Protein 6K1W (pdb70)

B-factor: mean 23.72, std 13.55, range [9.05, 128.55]

Radius of gyration: 13.97 Å; Cα contacts (8 Å, |Δi|>4): 257; chains: 1; bounding box: 36×31×28 Å

Structure (mmCIF, N/CA/C/O backbone):
data_6K1W
#
_entry.id   6K1W
#
_cell.length_a   46.421
_cell.length_b   48.613
_cell.length_c   58.111
_cell.angle_alpha   90.000
_cell.angle_beta   90.000
_cell.angle_gamma   90.000
#
_symmetry.space_group_name_H-M   'P 21 21 21'
#
loop_
_entity.id
_entity.type
_entity.pdbx_description
1 polymer 'ABC-type uncharacterized transport system periplasmic component-like protein'
2 water water
#
loop_
_atom_site.group_PDB
_atom_site.id
_atom_site.type_symbol
_atom_site.label_atom_id
_atom_site.label_alt_id
_atom_site.label_comp_id
_atom_site.label_asym_id
_atom_site.label_entity_id
_atom_site.label_seq_id
_atom_site.pdbx_PDB_ins_code
_atom_site.Cartn_x
_atom_site.Cartn_y
_atom_site.Cartn_z
_atom_site.occupancy
_atom_site.B_iso_or_equiv
_atom_site.auth_seq_id
_atom_site.auth_comp_id
_atom_site.auth_asym_id
_atom_site.auth_atom_id
_atom_site.pdbx_PDB_model_num
ATOM 1 N N . GLU A 1 10 ? -4.648 -17.190 5.758 1.00 47.77 27 GLU A N 1
ATOM 2 C CA . GLU A 1 10 ? -4.930 -16.651 4.401 1.00 44.08 27 GLU A CA 1
ATOM 3 C C . GLU A 1 10 ? -6.068 -15.606 4.261 1.00 35.58 27 GLU A C 1
ATOM 4 O O . GLU A 1 10 ? -6.239 -15.063 3.182 1.00 35.41 27 GLU A O 1
ATOM 10 N N . VAL A 1 11 ? -6.874 -15.310 5.286 1.00 28.51 28 VAL A N 1
ATOM 11 C CA . VAL A 1 11 ? -7.857 -14.206 5.165 1.00 26.35 28 VAL A CA 1
ATOM 12 C C . VAL A 1 11 ? -7.145 -12.890 5.428 1.00 24.15 28 VAL A C 1
ATOM 13 O O . VAL A 1 11 ? -6.469 -12.710 6.448 1.00 23.54 28 VAL A O 1
ATOM 17 N N . THR A 1 12 ? -7.248 -11.956 4.472 1.00 20.33 29 THR A N 1
ATOM 18 C CA . THR A 1 12 ? -6.539 -10.739 4.576 1.00 20.23 29 THR A CA 1
ATOM 19 C C . THR A 1 12 ? -7.160 -9.745 5.587 1.00 18.07 29 THR A C 1
ATOM 20 O O . THR A 1 12 ? -8.335 -9.804 5.884 1.00 16.97 29 THR A O 1
ATOM 24 N N . PRO A 1 13 ? -6.350 -8.796 6.049 1.00 16.83 30 PRO A N 1
ATOM 25 C CA . PRO A 1 13 ? -6.969 -7.848 6.940 1.00 18.39 30 PRO A CA 1
ATOM 26 C C . PRO A 1 13 ? -8.181 -7.095 6.468 1.00 16.75 30 PRO A C 1
ATOM 27 O O . PRO A 1 13 ? -9.114 -6.851 7.264 1.00 16.34 30 PRO A O 1
ATOM 31 N N . ILE A 1 14 ? -8.239 -6.681 5.170 1.00 15.30 31 ILE A N 1
ATOM 32 C CA . ILE A 1 14 ? -9.407 -6.034 4.708 1.00 18.31 31 ILE A CA 1
ATOM 33 C C . ILE A 1 14 ? -10.670 -6.946 4.742 1.00 16.20 31 ILE A C 1
ATOM 34 O O . ILE A 1 14 ? -11.768 -6.473 5.086 1.00 16.80 31 ILE A O 1
ATOM 39 N N . GLN A 1 15 ? -10.490 -8.186 4.357 1.00 17.01 32 GLN A N 1
ATOM 40 C CA . GLN A 1 15 ? -11.551 -9.166 4.341 1.00 17.70 32 GLN A CA 1
ATOM 41 C C . GLN A 1 15 ? -12.007 -9.373 5.817 1.00 14.89 32 GLN A C 1
ATOM 42 O O . GLN A 1 15 ? -13.196 -9.475 6.098 1.00 16.54 32 GLN A O 1
ATOM 48 N N . GLN A 1 16 ? -11.040 -9.417 6.720 1.00 14.71 33 GLN A N 1
ATOM 49 C CA . GLN A 1 16 ? -11.380 -9.618 8.143 1.00 14.56 33 GLN A CA 1
ATOM 50 C C . GLN A 1 16 ? -12.267 -8.447 8.614 1.00 12.25 33 GLN A C 1
ATOM 51 O O . GLN A 1 16 ? -13.278 -8.605 9.297 1.00 13.37 33 GLN A O 1
ATOM 57 N N . LEU A 1 17 ? -11.836 -7.214 8.322 1.00 12.98 34 LEU A N 1
ATOM 58 C CA . LEU A 1 17 ? -12.562 -6.058 8.805 1.00 12.55 34 LEU A CA 1
ATOM 59 C C . LEU A 1 17 ? -13.955 -5.902 8.233 1.00 12.17 34 LEU A C 1
ATOM 60 O O . LEU A 1 17 ? -14.847 -5.459 8.889 1.00 12.73 34 LEU A O 1
ATOM 65 N N . PHE A 1 18 ? -14.103 -6.246 6.951 1.00 14.26 35 PHE A N 1
ATOM 66 C CA . PHE A 1 18 ? -15.436 -6.259 6.397 1.00 15.13 35 PHE A CA 1
ATOM 67 C C . PHE A 1 18 ? -16.317 -7.284 7.067 1.00 15.92 35 PHE A C 1
ATOM 68 O O . PHE A 1 18 ? -17.519 -7.025 7.286 1.00 18.02 35 PHE A O 1
ATOM 76 N N . LEU A 1 19 ? -15.763 -8.422 7.437 1.00 15.23 36 LEU A N 1
ATOM 77 C CA . LEU A 1 19 ? -16.541 -9.387 8.204 1.00 16.71 36 LEU A CA 1
ATOM 78 C C . LEU A 1 19 ? -16.920 -8.849 9.575 1.00 16.10 36 LEU A C 1
ATOM 79 O O . LEU A 1 19 ? -18.058 -9.046 10.043 1.00 15.75 36 LEU A O 1
ATOM 84 N N . ILE A 1 20 ? -15.981 -8.201 10.256 1.00 13.07 37 ILE A N 1
ATOM 85 C CA . ILE A 1 20 ? -16.316 -7.551 11.510 1.00 13.91 37 ILE A CA 1
ATOM 86 C C . ILE A 1 20 ? -17.459 -6.551 11.348 1.00 15.59 37 ILE A C 1
ATOM 87 O O . ILE A 1 20 ? -18.338 -6.474 12.193 1.00 15.49 37 ILE A O 1
ATOM 92 N N . LYS A 1 21 ? -17.403 -5.744 10.289 1.00 15.23 38 LYS A N 1
ATOM 93 C CA . LYS A 1 21 ? -18.456 -4.802 9.937 1.00 18.15 38 LYS A CA 1
ATOM 94 C C . LYS A 1 21 ? -19.841 -5.489 9.838 1.00 17.03 38 LYS A C 1
ATOM 95 O O . LYS A 1 21 ? -20.851 -4.958 10.360 1.00 19.77 38 LYS A O 1
ATOM 101 N N . GLU A 1 22 ? -19.877 -6.668 9.227 1.00 16.56 39 GLU A N 1
ATOM 102 C CA . GLU A 1 22 ? -21.137 -7.454 9.108 1.00 20.23 39 GLU A CA 1
ATOM 103 C C . GLU A 1 22 ? -21.596 -8.008 10.432 1.00 20.31 39 GLU A C 1
ATOM 104 O O . GLU A 1 22 ? -22.819 -8.141 10.697 1.00 22.00 39 GLU A O 1
ATOM 110 N N . LEU A 1 23 ? -20.630 -8.363 11.253 1.00 18.92 40 LEU A N 1
ATOM 111 C CA . LEU A 1 23 ? -20.943 -8.917 12.580 1.00 20.31 40 LEU A CA 1
ATOM 112 C C . LEU A 1 23 ? -21.374 -7.939 13.626 1.00 21.95 40 LEU A C 1
ATOM 113 O O . LEU A 1 23 ? -22.119 -8.311 14.548 1.00 23.86 40 LEU A O 1
ATOM 118 N N . LYS A 1 24 ? -20.938 -6.694 13.504 1.00 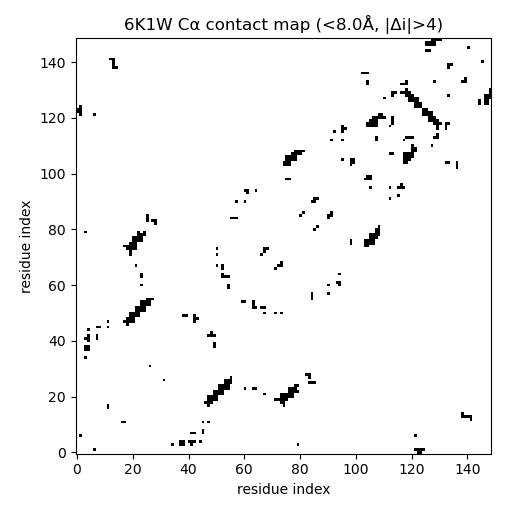19.54 41 LYS A N 1
ATOM 119 C CA . LYS A 1 24 ? -21.242 -5.668 14.446 1.00 21.95 41 LYS A CA 1
ATOM 120 C C . LYS A 1 24 ? -21.573 -4.451 13.645 1.00 21.24 41 LYS A C 1
ATOM 121 O O . LYS A 1 24 ? -20.797 -3.521 13.544 1.00 20.37 41 LYS A O 1
ATOM 127 N N . PRO A 1 25 ? -22.776 -4.412 13.030 1.00 22.91 42 PRO A N 1
ATOM 128 C CA . PRO A 1 25 ? -23.192 -3.230 12.322 1.00 25.83 42 PRO A CA 1
ATOM 129 C C . PRO A 1 25 ? -23.085 -1.940 13.119 1.00 21.21 42 PRO A C 1
ATOM 130 O O . PRO A 1 25 ? -23.473 -1.853 14.257 1.00 26.45 42 PRO A O 1
ATOM 134 N N . GLY A 1 26 ? -22.557 -0.947 12.479 1.00 22.97 43 GLY A N 1
ATOM 135 C CA . GLY A 1 26 ? -22.423 0.330 13.123 1.00 25.14 43 GLY A CA 1
ATOM 136 C C . GLY A 1 26 ? -21.199 0.498 13.986 1.00 22.26 43 GLY A C 1
ATOM 137 O O . GLY A 1 26 ? -20.920 1.643 14.432 1.00 22.55 43 GLY A O 1
ATOM 138 N N . ILE A 1 27 ? -20.384 -0.557 14.095 1.00 19.08 44 ILE A N 1
ATOM 139 C CA . ILE A 1 27 ? -19.079 -0.377 14.789 1.00 16.79 44 ILE A CA 1
ATOM 140 C C . ILE A 1 27 ? -18.318 0.797 14.230 1.00 17.39 44 ILE A C 1
ATOM 141 O O . ILE A 1 27 ? -18.175 0.968 13.008 1.00 18.77 44 ILE A O 1
ATOM 146 N N . ALA A 1 28 ? -17.794 1.626 15.112 1.00 15.01 45 ALA A N 1
ATOM 147 C CA . ALA A 1 28 ? -17.073 2.790 14.731 1.00 16.71 45 ALA A CA 1
ATOM 148 C C . ALA A 1 28 ? -15.590 2.751 14.968 1.00 17.33 45 ALA A C 1
ATOM 149 O O . ALA A 1 28 ? -14.877 3.432 14.269 1.00 16.76 45 ALA A O 1
ATOM 151 N N . ARG A 1 29 ? -15.157 2.080 16.032 1.00 15.16 46 ARG A N 1
ATOM 152 C CA . ARG A 1 29 ? -13.772 2.102 16.392 1.00 15.37 46 ARG A CA 1
ATOM 153 C C . ARG A 1 29 ? -13.403 0.688 16.933 1.00 12.96 46 ARG A C 1
ATOM 154 O O . ARG A 1 29 ? -14.131 0.112 17.757 1.00 13.33 46 ARG A O 1
ATOM 162 N N . ILE A 1 30 ? -12.268 0.219 16.441 1.00 11.76 47 ILE A N 1
ATOM 163 C CA . ILE A 1 30 ? -11.743 -1.073 16.841 1.00 11.74 47 ILE A CA 1
ATOM 164 C C . ILE A 1 30 ? -10.283 -0.897 17.260 1.00 11.50 47 ILE A C 1
ATOM 165 O O . ILE A 1 30 ? -9.548 -0.043 16.726 1.00 12.86 47 ILE A O 1
ATOM 170 N N . GLY A 1 31 ? -9.862 -1.649 18.262 1.00 10.33 48 GLY A N 1
ATOM 171 C CA . GLY A 1 31 ? -8.491 -1.580 18.731 1.00 11.68 48 GLY A CA 1
ATOM 172 C C . GLY A 1 31 ? -7.675 -2.782 18.328 1.00 11.57 48 GLY A C 1
ATOM 173 O O . GLY A 1 31 ? -8.196 -3.932 18.390 1.00 12.36 48 GLY A O 1
ATOM 174 N N . VAL A 1 32 ? -6.442 -2.555 17.893 1.00 11.32 49 VAL A N 1
ATOM 175 C CA . VAL A 1 32 ? -5.510 -3.662 17.581 1.00 11.44 49 VAL A CA 1
ATOM 176 C C . VAL A 1 32 ? -4.379 -3.601 18.563 1.00 11.36 49 VAL A C 1
ATOM 177 O O . VAL A 1 32 ? -3.827 -2.521 18.797 1.00 13.96 49 VAL A O 1
ATOM 181 N N . ILE A 1 33 ? -3.976 -4.727 19.121 1.00 11.24 50 ILE A N 1
ATOM 182 C CA . ILE A 1 33 ? -2.687 -4.831 19.830 1.00 12.13 50 ILE A CA 1
ATOM 183 C C . ILE A 1 33 ? -1.766 -5.550 18.876 1.00 13.13 50 ILE A C 1
ATOM 184 O O . ILE A 1 33 ? -2.066 -6.639 18.371 1.00 12.11 50 ILE A O 1
ATOM 189 N N . TRP A 1 34 ? -0.632 -4.890 18.591 1.00 13.48 51 TRP A N 1
ATOM 190 C CA . TRP A 1 34 ? 0.321 -5.295 17.568 1.00 13.72 51 TRP A CA 1
ATOM 191 C C . TRP A 1 34 ? 1.672 -5.507 18.160 1.00 12.24 51 TRP A C 1
ATOM 192 O O . TRP A 1 34 ? 2.194 -4.619 18.793 1.00 13.99 51 TRP A O 1
ATOM 203 N N . ASP A 1 35 ? 2.263 -6.656 17.881 1.00 13.41 52 ASP A N 1
ATOM 204 C CA . ASP A 1 35 ? 3.663 -6.956 18.303 1.00 14.23 52 ASP A CA 1
ATOM 205 C C . ASP A 1 35 ? 4.681 -6.184 17.429 1.00 17.26 52 ASP A C 1
ATOM 206 O O . ASP A 1 35 ? 4.766 -6.478 16.248 1.00 19.28 52 ASP A O 1
ATOM 211 N N . LYS A 1 36 ? 5.392 -5.226 18.028 1.00 19.08 53 LYS A N 1
ATOM 212 C CA . LYS A 1 36 ? 6.360 -4.388 17.365 1.00 22.00 53 LYS A CA 1
ATOM 213 C C . LYS A 1 36 ? 7.320 -5.243 16.586 1.00 24.51 53 LYS A C 1
ATOM 214 O O . LYS A 1 36 ? 7.776 -4.813 15.499 1.00 25.03 53 LYS A O 1
ATOM 220 N N . ASN A 1 37 ? 7.655 -6.408 17.128 1.00 23.63 54 ASN A N 1
ATOM 221 C CA . ASN A 1 37 ? 8.697 -7.257 16.543 1.00 29.10 54 ASN A CA 1
ATOM 222 C C . ASN A 1 37 ? 8.205 -8.275 15.571 1.00 28.90 54 ASN A C 1
ATOM 223 O O . ASN A 1 37 ? 8.996 -9.125 15.144 1.00 34.84 54 ASN A O 1
ATOM 228 N N . ALA A 1 38 ? 6.929 -8.266 15.203 1.00 25.84 55 ALA A N 1
ATOM 229 C CA . ALA A 1 38 ? 6.446 -9.241 14.270 1.00 27.95 55 ALA A CA 1
ATOM 230 C C . ALA A 1 38 ? 6.944 -8.929 12.857 1.00 31.56 55 ALA A C 1
ATOM 231 O O . ALA A 1 38 ? 7.189 -7.768 12.519 1.00 31.42 55 ALA A O 1
ATOM 233 N N . ALA A 1 39 ? 7.018 -9.986 12.069 1.00 40.70 56 ALA A N 1
ATOM 234 C CA . ALA A 1 39 ? 7.386 -9.915 10.657 1.00 52.79 56 ALA A CA 1
ATOM 235 C C . ALA A 1 39 ? 6.194 -9.430 9.864 1.00 61.98 56 ALA A C 1
ATOM 236 O O . ALA A 1 39 ? 5.060 -9.465 10.346 1.00 68.13 56 ALA A O 1
ATOM 238 N N . ASN A 1 40 ? 6.455 -8.970 8.648 1.00 67.90 57 ASN A N 1
ATOM 239 C CA . ASN A 1 40 ? 5.405 -8.470 7.772 1.00 70.79 57 ASN A CA 1
ATOM 240 C C . ASN A 1 40 ? 4.679 -7.264 8.377 1.00 70.87 57 ASN A C 1
ATOM 241 O O . ASN A 1 40 ? 3.643 -6.833 7.878 1.00 68.67 57 ASN A O 1
ATOM 246 N N . ARG A 1 41 ? 5.268 -6.695 9.423 1.00 66.22 58 ARG A N 1
ATOM 247 C CA . ARG A 1 41 ? 4.861 -5.406 9.938 1.00 67.71 58 ARG A CA 1
ATOM 248 C C . ARG A 1 41 ? 4.882 -4.404 8.792 1.00 67.19 58 ARG A C 1
ATOM 249 O O . ARG A 1 41 ? 4.122 -3.424 8.769 1.00 54.21 58 ARG A O 1
ATOM 257 N N . ASP A 1 42 ? 5.778 -4.675 7.843 1.00 70.57 59 ASP A N 1
ATOM 258 C CA . ASP A 1 42 ? 5.928 -3.874 6.641 1.00 67.66 59 ASP A CA 1
ATOM 259 C C . ASP A 1 42 ? 4.692 -4.043 5.756 1.00 54.15 59 ASP A C 1
ATOM 260 O O . ASP A 1 42 ? 4.097 -3.074 5.284 1.00 50.16 59 ASP A O 1
ATOM 265 N N . GLU A 1 43 ? 4.302 -5.291 5.573 1.00 47.18 60 GLU A N 1
ATOM 266 C CA . GLU A 1 43 ? 3.075 -5.626 4.870 1.00 45.13 60 GLU A CA 1
ATOM 267 C C . GLU A 1 43 ? 1.795 -5.121 5.633 1.00 39.62 60 GLU A C 1
ATOM 268 O O . GLU A 1 43 ? 0.946 -4.402 5.080 1.00 32.75 60 GLU A O 1
ATOM 274 N N . VAL A 1 44 ? 1.687 -5.466 6.917 1.00 32.73 61 VAL A N 1
ATOM 275 C CA . VAL A 1 44 ? 0.386 -5.395 7.609 1.00 27.83 61 VAL A CA 1
ATOM 276 C C . VAL A 1 44 ? -0.073 -4.046 8.090 1.00 27.35 61 VAL A C 1
ATOM 277 O O . VAL A 1 44 ? -1.230 -3.700 7.894 1.00 24.71 61 VAL A O 1
ATOM 281 N N . LEU A 1 45 ? 0.766 -3.236 8.733 1.00 25.25 62 LEU A N 1
ATOM 282 C CA . LEU A 1 45 ? 0.246 -1.970 9.226 1.00 28.50 62 LEU A CA 1
ATOM 283 C C . LEU A 1 45 ? -0.384 -1.114 8.115 1.00 26.05 62 LEU A C 1
ATOM 284 O O . LEU A 1 45 ? -1.438 -0.500 8.312 1.00 23.93 62 LEU A O 1
ATOM 289 N N . PRO A 1 46 ? 0.264 -1.060 6.921 1.00 28.59 63 PRO A N 1
ATOM 290 C CA . PRO A 1 46 ? -0.404 -0.320 5.856 1.00 26.76 63 PRO A CA 1
ATOM 291 C C . PRO A 1 46 ? -1.709 -0.978 5.371 1.00 24.79 63 PRO A C 1
ATOM 292 O O . PRO A 1 46 ? -2.655 -0.282 5.029 1.00 27.77 63 PRO A O 1
ATOM 296 N N . GLN A 1 47 ? -1.768 -2.304 5.407 1.00 24.54 64 GLN A N 1
ATOM 297 C CA . GLN A 1 47 ? -3.038 -3.001 5.112 1.00 22.94 64 GLN A CA 1
ATOM 298 C C . GLN A 1 47 ? -4.097 -2.538 6.107 1.00 24.00 64 GLN A C 1
ATOM 299 O O . GLN A 1 47 ? -5.276 -2.427 5.730 1.00 21.53 64 GLN A O 1
ATOM 305 N N . LEU A 1 48 ? -3.703 -2.326 7.378 1.00 21.55 65 LEU A N 1
ATOM 306 C CA . LEU A 1 48 ? -4.736 -1.917 8.372 1.00 21.20 65 LEU A CA 1
ATOM 307 C C . LEU A 1 48 ? -5.295 -0.554 8.107 1.00 23.00 65 LEU A C 1
ATOM 308 O O . LEU A 1 48 ? -6.492 -0.307 8.263 1.00 21.67 65 LEU A O 1
ATOM 313 N N . GLN A 1 49 ? -4.420 0.373 7.707 1.00 21.38 66 GLN A N 1
ATOM 314 C CA . GLN A 1 49 ? -4.885 1.709 7.355 1.00 24.96 66 GLN A CA 1
ATOM 315 C C . GLN A 1 49 ? -5.793 1.644 6.124 1.00 20.26 66 GLN A C 1
ATOM 316 O O . GLN A 1 49 ? -6.810 2.333 6.122 1.00 24.35 66 GLN A O 1
ATOM 322 N N . ARG A 1 50 ? -5.476 0.805 5.134 1.00 23.84 67 ARG A N 1
ATOM 323 C CA . ARG A 1 50 ? -6.297 0.735 3.927 1.00 23.77 67 ARG A CA 1
ATOM 324 C C . ARG A 1 50 ? -7.625 0.065 4.250 1.00 23.47 67 ARG A C 1
ATOM 325 O O . ARG A 1 50 ? -8.666 0.392 3.673 1.00 21.77 67 ARG A O 1
ATOM 333 N N . ALA A 1 51 ? -7.605 -0.893 5.193 1.00 20.58 68 ALA A N 1
ATOM 334 C CA . ALA A 1 51 ? -8.843 -1.560 5.590 1.00 18.76 68 ALA A CA 1
ATOM 335 C C . ALA A 1 51 ? -9.769 -0.619 6.366 1.00 17.51 68 ALA A C 1
ATOM 336 O O . ALA A 1 51 ? -10.994 -0.650 6.166 1.00 16.32 68 ALA A O 1
ATOM 338 N N . SER A 1 52 ? -9.192 0.177 7.261 1.00 16.64 69 SER A N 1
ATOM 339 C CA . SER A 1 52 ? -9.899 1.238 7.967 1.00 17.55 69 SER A CA 1
ATOM 340 C C . SER A 1 52 ? -10.589 2.183 6.966 1.00 17.31 69 SER A C 1
ATOM 341 O O . SER A 1 52 ? -11.780 2.457 7.096 1.00 17.88 69 SER A O 1
ATOM 344 N N . ALA A 1 53 ? -9.815 2.653 5.977 1.00 17.95 70 ALA A N 1
ATOM 345 C CA . ALA A 1 53 ? -10.378 3.524 4.978 1.00 19.59 70 ALA A CA 1
ATOM 346 C C . ALA A 1 53 ? -11.510 2.879 4.223 1.00 17.31 70 ALA A C 1
ATOM 347 O O . ALA A 1 53 ? -12.557 3.509 3.996 1.00 19.13 70 ALA A O 1
ATOM 349 N N . ALA A 1 54 ? -11.313 1.637 3.806 1.00 17.91 71 ALA A N 1
ATOM 350 C CA . ALA A 1 54 ? -12.310 1.001 2.993 1.00 17.10 71 ALA A CA 1
ATOM 351 C C . ALA A 1 54 ? -13.610 0.738 3.730 1.00 18.89 71 ALA A C 1
ATOM 352 O O . ALA A 1 54 ? -14.684 0.796 3.181 1.00 20.26 71 ALA A O 1
ATOM 354 N N . THR A 1 55 ? -13.523 0.386 5.035 1.00 15.49 72 THR A N 1
ATOM 355 C CA . THR A 1 55 ? -14.706 0.103 5.807 1.00 16.36 72 THR A CA 1
ATOM 356 C C . THR A 1 55 ? -15.339 1.266 6.545 1.00 15.50 72 THR A C 1
ATOM 357 O O . THR A 1 55 ? -16.510 1.186 6.941 1.00 16.85 72 THR A O 1
ATOM 361 N N . GLY A 1 56 ? -14.611 2.353 6.734 1.00 17.23 73 GLY A N 1
ATOM 362 C CA . GLY A 1 56 ? -15.098 3.445 7.565 1.00 19.80 73 GLY A CA 1
ATOM 363 C C . GLY A 1 56 ? -14.998 3.184 9.051 1.00 19.88 73 GLY A C 1
ATOM 364 O O . GLY A 1 56 ? -15.396 4.032 9.837 1.00 22.74 73 GLY A O 1
ATOM 365 N N . ILE A 1 57 ? -14.380 2.084 9.412 1.00 17.85 74 ILE A N 1
ATOM 366 C CA . ILE A 1 57 ? -14.167 1.751 10.852 1.00 16.77 74 ILE A CA 1
ATOM 367 C C . ILE A 1 57 ? -12.792 2.261 11.241 1.00 14.35 74 ILE A C 1
ATOM 368 O O . ILE A 1 57 ? -11.830 1.913 10.606 1.00 16.93 74 ILE A O 1
ATOM 373 N N . LYS A 1 58 ? -12.706 3.115 12.265 1.00 15.89 75 LYS A N 1
ATOM 374 C CA . LYS A 1 58 ? -11.391 3.595 12.745 1.00 16.89 75 LYS A CA 1
ATOM 375 C C . LYS A 1 58 ? -10.647 2.444 13.434 1.00 15.74 75 LYS A C 1
ATOM 376 O O . LYS A 1 58 ? -11.233 1.736 14.243 1.00 15.27 75 LYS A O 1
ATOM 382 N N . VAL A 1 59 ? -9.420 2.226 13.011 1.00 14.05 76 VAL A N 1
ATOM 383 C CA . VAL A 1 59 ? -8.552 1.136 13.512 1.00 14.64 76 VAL A CA 1
ATOM 384 C C . VAL A 1 59 ? -7.460 1.831 14.319 1.00 17.46 76 VAL A C 1
ATOM 385 O O . VAL A 1 59 ? -6.555 2.491 13.731 1.00 18.38 76 VAL A O 1
ATOM 389 N N . VAL A 1 60 ? -7.485 1.663 15.629 1.00 14.56 77 VAL A N 1
ATOM 390 C CA . VAL A 1 60 ? -6.444 2.235 16.509 1.00 13.71 77 VAL A CA 1
ATOM 391 C C . VAL A 1 60 ? -5.461 1.126 16.880 1.00 14.30 77 VAL A C 1
ATOM 392 O O . VAL A 1 60 ? -5.843 0.106 17.467 1.00 14.46 77 VAL A O 1
ATOM 396 N N . VAL A 1 61 ? -4.172 1.359 16.582 1.00 14.23 78 VAL A N 1
ATOM 397 C CA . VAL A 1 61 ? -3.120 0.350 16.790 1.00 14.31 78 VAL A CA 1
ATOM 398 C C . VAL A 1 61 ? -2.338 0.746 18.003 1.00 15.46 78 VAL A C 1
ATOM 399 O O . VAL A 1 61 ? -1.847 1.880 18.043 1.00 18.34 78 VAL A O 1
ATOM 403 N N . ALA A 1 62 ? -2.252 -0.136 18.993 1.00 15.02 79 ALA A N 1
ATOM 404 C CA . ALA A 1 62 ? -1.336 0.043 20.143 1.00 14.96 79 ALA A CA 1
ATOM 405 C C . ALA A 1 62 ? -0.293 -1.003 20.028 1.00 15.65 79 ALA A C 1
ATOM 406 O O . ALA A 1 62 ? -0.588 -2.188 20.050 1.00 15.60 79 ALA A O 1
ATOM 408 N N . GLU A 1 63 ? 0.966 -0.602 19.843 1.00 14.31 80 GLU A N 1
ATOM 409 C CA . GLU A 1 63 ? 2.018 -1.560 19.702 1.00 15.47 80 GLU A CA 1
ATOM 410 C C . GLU A 1 63 ? 2.628 -1.957 21.059 1.00 14.11 80 GLU A C 1
ATOM 411 O O . GLU A 1 63 ? 2.735 -1.131 21.940 1.00 15.65 80 GLU A O 1
ATOM 417 N N . VAL A 1 64 ? 3.102 -3.191 21.115 1.00 14.84 81 VAL A N 1
ATOM 418 C CA . VAL A 1 64 ? 3.708 -3.762 22.296 1.00 15.50 81 VAL A CA 1
ATOM 419 C C . VAL A 1 64 ? 4.998 -4.481 21.897 1.00 15.75 81 VAL A C 1
ATOM 420 O O . VAL A 1 64 ? 5.058 -5.148 20.893 1.00 18.10 81 VAL A O 1
ATOM 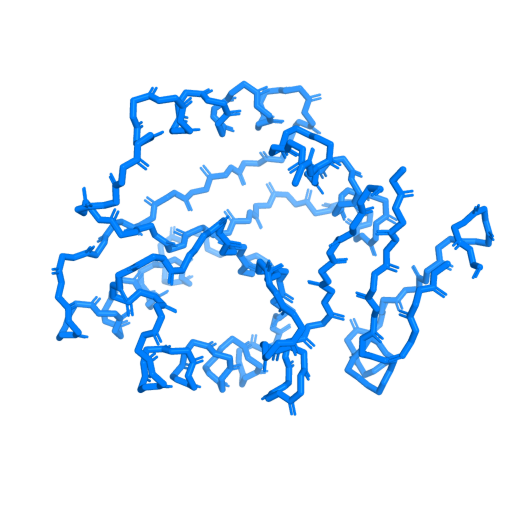424 N N . ALA A 1 65 ? 6.016 -4.281 22.733 1.00 16.37 82 ALA A N 1
ATOM 425 C CA . ALA A 1 65 ? 7.347 -4.859 22.516 1.00 19.33 82 ALA A CA 1
ATOM 426 C C . ALA A 1 65 ? 7.662 -5.947 23.489 1.00 18.68 82 ALA A C 1
ATOM 427 O O . ALA A 1 65 ? 8.576 -6.756 23.248 1.00 22.77 82 ALA A O 1
ATOM 429 N N . SER A 1 66 ? 6.997 -5.976 24.624 1.00 14.63 83 SER A N 1
ATOM 430 C CA . SER A 1 66 ? 7.261 -6.992 25.612 1.00 14.94 83 SER A CA 1
ATOM 431 C C . SER A 1 66 ? 6.014 -7.204 26.445 1.00 12.90 83 SER A C 1
ATOM 432 O O . SER A 1 66 ? 5.135 -6.372 26.469 1.00 13.07 83 SER A O 1
ATOM 435 N N . LEU A 1 67 ? 6.009 -8.287 27.222 1.00 12.40 84 LEU A N 1
ATOM 436 C CA . LEU A 1 67 ? 4.830 -8.625 28.036 1.00 12.79 84 LEU A CA 1
ATOM 437 C C . LEU A 1 67 ? 4.461 -7.494 28.958 1.00 12.47 84 LEU A C 1
ATOM 438 O O . LEU A 1 67 ? 3.232 -7.226 29.155 1.00 12.18 84 LEU A O 1
ATOM 443 N N . GLN A 1 68 ? 5.407 -6.795 29.565 1.00 12.36 85 GLN A N 1
ATOM 444 C CA . GLN A 1 68 ? 5.039 -5.755 30.494 1.00 13.57 85 GLN A CA 1
ATOM 445 C C . GLN A 1 68 ? 4.283 -4.561 29.877 1.00 13.25 85 GLN A C 1
ATOM 446 O O . GLN A 1 68 ? 3.709 -3.775 30.603 1.00 14.19 85 GLN A O 1
ATOM 452 N N . GLU A 1 69 ? 4.335 -4.435 28.534 1.00 12.80 86 GLU A N 1
ATOM 453 C CA . GLU A 1 69 ? 3.626 -3.418 27.871 1.00 12.95 86 GLU A CA 1
ATOM 454 C C . GLU A 1 69 ? 2.179 -3.818 27.540 1.00 12.40 86 GLU A C 1
ATOM 455 O O . GLU A 1 69 ? 1.407 -2.933 27.118 1.00 12.72 86 GLU A O 1
ATOM 461 N N . VAL A 1 70 ? 1.813 -5.078 27.617 1.00 11.10 87 VAL A N 1
ATOM 462 C CA . VAL A 1 70 ? 0.459 -5.518 27.129 1.00 11.62 87 VAL A CA 1
ATOM 463 C C . VAL A 1 70 ? -0.637 -4.844 27.947 1.00 11.93 87 VAL A C 1
ATOM 464 O O . VAL A 1 70 ? -1.583 -4.304 27.336 1.00 11.87 87 VAL A O 1
ATOM 468 N N . ALA A 1 71 ? -0.568 -4.940 29.278 1.00 11.08 88 ALA A N 1
ATOM 469 C CA . ALA A 1 71 ? -1.682 -4.350 30.074 1.00 12.66 88 ALA A CA 1
ATOM 470 C C . ALA A 1 71 ? -1.811 -2.828 29.834 1.00 12.15 88 ALA A C 1
ATOM 471 O O . ALA A 1 71 ? -2.921 -2.330 29.496 1.00 12.47 88 ALA A O 1
ATOM 473 N N . PRO A 1 72 ? -0.704 -2.040 29.972 1.00 13.11 89 PRO A N 1
ATOM 474 C CA . PRO A 1 72 ? -0.926 -0.610 29.780 1.00 14.73 89 PRO A CA 1
ATOM 475 C C . PRO A 1 72 ? -1.336 -0.207 28.354 1.00 14.28 89 PRO A C 1
ATOM 476 O O . PRO A 1 72 ? -2.147 0.686 28.187 1.00 14.47 89 PRO A O 1
ATOM 480 N N . GLN A 1 73 ? -0.808 -0.876 27.345 1.00 12.71 90 GLN A N 1
ATOM 481 C CA . GLN A 1 73 ? -1.200 -0.530 26.002 1.00 13.04 90 GLN A CA 1
ATOM 482 C C . GLN A 1 73 ? -2.646 -0.879 25.732 1.00 14.16 90 GLN A C 1
ATOM 483 O O . GLN A 1 73 ? -3.365 -0.115 25.080 1.00 14.25 90 GLN A O 1
ATOM 489 N N . PHE A 1 74 ? -3.118 -2.054 26.167 1.00 12.22 91 PHE A N 1
ATOM 490 C CA . PHE A 1 74 ? -4.527 -2.417 26.025 1.00 11.86 91 PHE A CA 1
ATOM 491 C C . PHE A 1 74 ? -5.398 -1.377 26.717 1.00 13.20 91 PHE A C 1
ATOM 492 O O . PHE A 1 74 ? -6.424 -0.954 26.162 1.00 12.94 91 PHE A O 1
ATOM 500 N N . ARG A 1 75 ? -5.001 -0.962 27.908 1.00 12.09 92 ARG A N 1
ATOM 501 C CA . ARG A 1 75 ? -5.867 -0.018 28.647 1.00 13.12 92 ARG A CA 1
ATOM 502 C C . ARG A 1 75 ? -5.873 1.326 27.927 1.00 14.55 92 ARG A C 1
ATOM 503 O O . ARG A 1 75 ? -6.875 2.031 28.014 1.00 15.87 92 ARG A O 1
ATOM 511 N N . THR A 1 76 ? -4.837 1.667 27.196 1.00 14.56 93 THR A N 1
ATOM 512 C CA . THR A 1 76 ? -4.880 2.905 26.392 1.00 16.89 93 THR A CA 1
ATOM 513 C C . THR A 1 76 ? -5.939 2.875 25.353 1.00 16.43 93 THR A C 1
ATOM 514 O O . THR A 1 76 ? -6.595 3.942 25.092 1.00 16.44 93 THR A O 1
ATOM 518 N N . LEU A 1 77 ? -6.157 1.752 24.692 1.00 15.16 94 LEU A N 1
ATOM 519 C CA . LEU A 1 77 ? -7.223 1.608 23.731 1.00 16.17 94 LEU A CA 1
ATOM 520 C C . LEU A 1 77 ? -8.568 1.908 24.303 1.00 18.56 94 LEU A C 1
ATOM 521 O O . LEU A 1 77 ? -9.453 2.476 23.613 1.00 18.71 94 LEU A O 1
ATOM 526 N N . LEU A 1 78 ? -8.766 1.558 25.575 1.00 16.93 95 LEU A N 1
ATOM 527 C CA . LEU A 1 78 ? -10.039 1.827 26.217 1.00 18.41 95 LEU A CA 1
ATOM 528 C C . LEU A 1 78 ? -10.103 3.265 26.723 1.00 18.73 95 LEU A C 1
ATOM 529 O O . LEU A 1 78 ? -11.089 3.946 26.381 1.00 21.78 95 LEU A O 1
ATOM 534 N N . ARG A 1 79 ? -9.085 3.718 27.455 1.00 16.36 96 ARG A N 1
ATOM 535 C CA . ARG A 1 79 ? -9.044 5.060 28.048 1.00 17.85 96 ARG A CA 1
ATOM 536 C C . ARG A 1 79 ? -9.122 6.171 27.008 1.00 19.82 96 ARG A C 1
ATOM 537 O O . ARG A 1 79 ? -9.930 7.089 27.126 1.00 19.20 96 ARG A O 1
ATOM 545 N N . ASP A 1 80 ? -8.309 6.065 25.979 1.00 18.73 97 ASP A N 1
ATOM 546 C CA . ASP A 1 80 ? -8.117 7.170 25.063 1.00 19.35 97 ASP A CA 1
ATOM 547 C C . ASP A 1 80 ? -8.945 7.043 23.827 1.00 21.56 97 ASP A C 1
ATOM 548 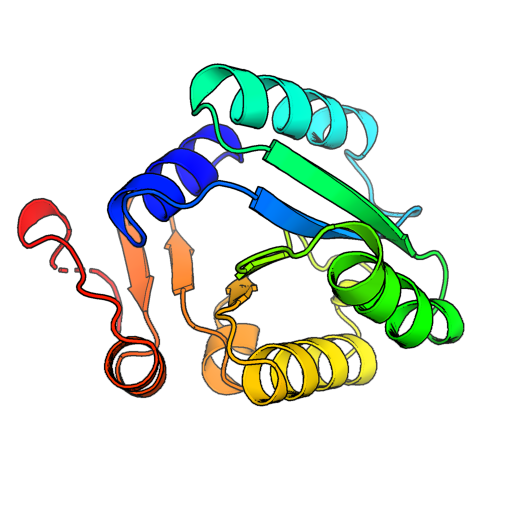O O . ASP A 1 80 ? -9.132 8.018 23.150 1.00 22.69 97 ASP A O 1
ATOM 553 N N . HIS A 1 81 ? -9.487 5.862 23.494 1.00 19.00 98 HIS A N 1
ATOM 554 C CA . HIS A 1 81 ? -10.093 5.644 22.163 1.00 21.65 98 HIS A CA 1
ATOM 555 C C . HIS A 1 81 ? -11.453 4.952 22.113 1.00 23.98 98 HIS A C 1
ATOM 556 O O . HIS A 1 81 ? -12.013 4.785 21.018 1.00 27.01 98 HIS A O 1
ATOM 563 N N . GLN A 1 82 ? -11.996 4.565 23.259 1.00 22.83 99 GLN A N 1
ATOM 564 C CA . GLN A 1 82 ? -13.338 3.992 23.379 1.00 25.28 99 GLN A CA 1
ATOM 565 C C . GLN A 1 82 ? -13.563 2.993 22.267 1.00 20.86 99 GLN A C 1
ATOM 566 O O . GLN A 1 82 ? -14.576 3.025 21.565 1.00 21.44 99 GLN A O 1
ATOM 572 N N . VAL A 1 83 ? -12.594 2.093 22.111 1.00 17.49 100 VAL A N 1
ATOM 573 C CA . VAL A 1 83 ? -12.764 1.009 21.142 1.00 14.44 100 VAL A CA 1
ATOM 574 C C . VAL A 1 83 ? -13.890 0.045 21.542 1.00 14.59 100 VAL A C 1
ATOM 575 O O . VAL A 1 83 ? -14.165 -0.152 22.722 1.00 15.16 100 VAL A O 1
ATOM 579 N N . GLU A 1 84 ? -14.493 -0.620 20.548 1.00 13.16 101 GLU A N 1
ATOM 580 C CA . GLU A 1 84 ? -15.672 -1.450 20.737 1.00 13.48 101 GLU A CA 1
ATOM 581 C C . GLU A 1 84 ? -15.402 -2.917 20.601 1.00 12.29 101 GLU A C 1
ATOM 582 O O . GLU A 1 84 ? -16.266 -3.740 20.877 1.00 13.99 101 GLU A O 1
ATOM 588 N N . ALA A 1 85 ? -14.179 -3.212 20.201 1.00 11.19 102 ALA A N 1
ATOM 589 C CA . ALA A 1 85 ? -13.708 -4.607 20.035 1.00 10.93 102 ALA A CA 1
ATOM 590 C C . ALA A 1 85 ? -12.199 -4.610 19.986 1.00 10.77 102 ALA A C 1
ATOM 591 O O . ALA A 1 85 ? -11.541 -3.602 19.827 1.00 10.99 102 ALA A O 1
ATOM 593 N N . LEU A 1 86 ? -11.621 -5.795 20.241 1.00 10.15 103 LEU A N 1
ATOM 594 C CA . LEU A 1 86 ? -10.193 -6.032 20.099 1.00 10.22 103 LEU A CA 1
ATOM 595 C C . LEU A 1 86 ? -9.975 -6.939 18.907 1.00 10.26 103 LEU A C 1
ATOM 596 O O . LEU A 1 86 ? -10.686 -7.938 18.737 1.00 11.73 103 LEU A O 1
ATOM 601 N N . TRP A 1 87 ? -8.966 -6.623 18.128 1.00 10.11 104 TRP A N 1
ATOM 602 C CA . TRP A 1 87 ? -8.583 -7.368 16.913 1.00 9.90 104 TRP A CA 1
ATOM 603 C C . TRP A 1 87 ? -7.114 -7.670 16.965 1.00 10.32 104 TRP A C 1
ATOM 604 O O . TRP A 1 87 ? -6.284 -6.764 17.153 1.00 11.70 104 TRP A O 1
ATOM 615 N N . VAL A 1 88 ? -6.804 -8.982 16.889 1.00 10.71 105 VAL A N 1
ATOM 616 C CA . VAL A 1 88 ? -5.403 -9.450 16.924 1.00 12.02 105 VAL A CA 1
ATOM 617 C C . VAL A 1 88 ? -5.148 -10.097 15.579 1.00 12.70 105 VAL A C 1
ATOM 618 O O . VAL A 1 88 ? -5.920 -10.954 15.166 1.00 12.40 105 VAL A O 1
ATOM 622 N N . LEU A 1 89 ? -4.056 -9.724 14.941 1.00 12.79 106 LEU A N 1
ATOM 623 C CA . LEU A 1 89 ? -3.788 -10.119 13.508 1.00 13.31 106 LEU A CA 1
ATOM 624 C C . LEU A 1 89 ? -2.865 -11.302 13.400 1.00 14.38 106 LEU A C 1
ATOM 625 O O . LEU A 1 89 ? -2.897 -11.978 12.360 1.00 17.55 106 LEU A O 1
ATOM 630 N N . GLU A 1 90 ? -2.009 -11.547 14.363 1.00 13.84 107 GLU A N 1
ATOM 631 C CA . GLU A 1 90 ? -1.057 -12.622 14.271 1.00 14.54 107 GLU A CA 1
ATOM 632 C C . GLU A 1 90 ? -0.566 -12.981 15.642 1.00 15.68 107 GLU A C 1
ATOM 633 O O . GLU A 1 90 ? -0.940 -12.327 16.622 1.00 15.80 107 GLU A O 1
ATOM 639 N N . GLU A 1 91 ? 0.279 -13.989 15.743 1.00 16.39 108 GLU A N 1
ATOM 640 C CA . GLU A 1 91 ? 0.686 -14.541 17.044 1.00 15.67 108 GLU A CA 1
ATOM 641 C C . GLU A 1 91 ? 2.041 -15.261 16.961 1.00 17.70 108 GLU A C 1
ATOM 642 O O . GLU A 1 91 ? 2.218 -16.211 17.664 1.00 18.09 108 GLU A O 1
ATOM 648 N N . SER A 1 92 ? 2.956 -14.685 16.201 1.00 17.48 109 SER A N 1
ATOM 649 C CA . SER A 1 92 ? 4.262 -15.355 15.914 1.00 18.53 109 SER A CA 1
ATOM 650 C C . SER A 1 92 ? 5.223 -15.183 17.045 1.00 21.42 109 SER A C 1
ATOM 651 O O . SER A 1 92 ? 6.208 -15.921 17.146 1.00 21.76 109 SER A O 1
ATOM 654 N N . GLY A 1 93 ? 5.020 -14.174 17.889 1.00 17.70 110 GLY A N 1
ATOM 655 C CA . GLY A 1 93 ? 5.897 -13.833 18.971 1.00 17.63 110 GLY A CA 1
ATOM 656 C C . GLY A 1 93 ? 5.198 -13.590 20.292 1.00 15.86 110 GLY A C 1
ATOM 657 O O . GLY A 1 93 ? 4.641 -14.485 20.882 1.00 17.04 110 GLY A O 1
ATOM 658 N N . LEU A 1 94 ? 5.275 -12.352 20.734 1.00 15.26 111 LEU A N 1
ATOM 659 C CA . LEU A 1 94 ? 4.676 -11.980 22.003 1.00 16.33 111 LEU A CA 1
ATOM 660 C C . LEU A 1 94 ? 3.225 -12.394 22.087 1.00 14.34 111 LEU A C 1
ATOM 661 O O . LEU A 1 94 ? 2.783 -12.816 23.156 1.00 14.38 111 LEU A 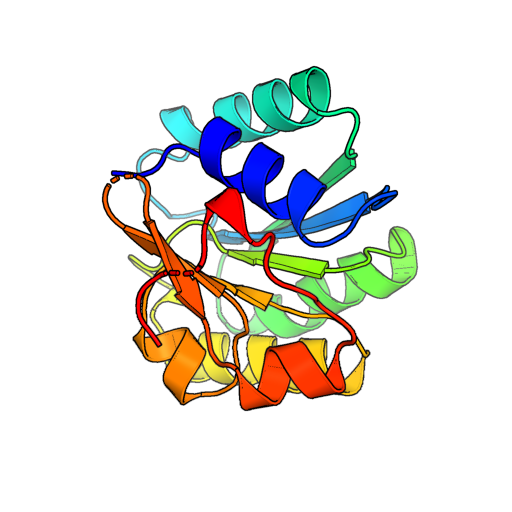O 1
ATOM 666 N N . LEU A 1 95 ? 2.454 -12.192 21.030 1.00 13.79 112 LEU A N 1
ATOM 667 C CA . LEU A 1 95 ? 1.043 -12.518 21.078 1.00 13.59 112 LEU A CA 1
ATOM 668 C C . LEU A 1 95 ? 0.757 -14.010 21.011 1.00 15.08 112 LEU A C 1
ATOM 669 O O . LEU A 1 95 ? -0.367 -14.436 21.154 1.00 16.28 112 LEU A O 1
ATOM 674 N N . GLY A 1 96 ? 1.809 -14.819 20.797 1.00 15.02 113 GLY A N 1
ATOM 675 C CA . GLY A 1 96 ? 1.728 -16.233 21.009 1.00 15.41 113 GLY A CA 1
ATOM 676 C C . GLY A 1 96 ? 1.993 -16.673 22.408 1.00 15.78 113 GLY A C 1
ATOM 677 O O . GLY A 1 96 ? 1.842 -17.869 22.678 1.00 18.38 113 GLY A O 1
ATOM 678 N N . GLN A 1 97 ? 2.395 -15.811 23.302 1.00 14.26 114 GLN A N 1
ATOM 679 C CA . GLN A 1 97 ? 2.582 -16.196 24.701 1.00 13.46 114 GLN A CA 1
ATOM 680 C C . GLN A 1 97 ? 1.232 -16.389 25.375 1.00 14.99 114 GLN A C 1
ATOM 681 O O . GLN A 1 97 ? 0.350 -15.525 25.273 1.00 14.07 114 GLN A O 1
ATOM 687 N N . ALA A 1 98 ? 1.055 -17.487 26.082 1.00 15.65 115 ALA A N 1
ATOM 688 C CA . ALA A 1 98 ? -0.219 -17.788 26.760 1.00 15.64 115 ALA A CA 1
ATOM 689 C C . ALA A 1 98 ? -0.586 -16.663 27.682 1.00 14.03 115 ALA A C 1
ATOM 690 O O . ALA A 1 98 ? -1.821 -16.343 27.786 1.00 13.18 115 ALA A O 1
ATOM 692 N N . ALA A 1 99 ? 0.375 -16.048 28.371 1.00 14.83 116 ALA A N 1
ATOM 693 C CA . ALA A 1 99 ? 0.066 -14.982 29.332 1.00 12.75 116 ALA A CA 1
ATOM 694 C C . ALA A 1 99 ? -0.546 -13.741 28.621 1.00 12.92 116 ALA A C 1
ATOM 695 O O . ALA A 1 99 ? -1.457 -13.131 29.172 1.00 13.02 116 ALA A O 1
ATOM 697 N N . ALA A 1 100 ? -0.007 -13.422 27.443 1.00 11.92 117 ALA A N 1
ATOM 698 C CA . ALA A 1 100 ? -0.444 -12.237 26.705 1.00 12.51 117 ALA A CA 1
ATOM 699 C C . ALA A 1 100 ? -1.832 -12.512 26.205 1.00 12.00 117 ALA A C 1
ATOM 700 O O . ALA A 1 100 ? -2.716 -11.636 26.319 1.00 11.33 117 ALA A O 1
ATOM 702 N N . ARG A 1 101 ? -2.076 -13.679 25.671 1.00 11.57 118 ARG A N 1
ATOM 703 C CA . ARG A 1 101 ? -3.354 -14.104 25.112 1.00 12.07 118 ARG A CA 1
ATOM 704 C C . ARG A 1 101 ? -4.392 -14.128 26.197 1.00 12.82 118 ARG A C 1
ATOM 705 O O . ARG A 1 101 ? -5.510 -13.546 26.042 1.00 12.51 118 ARG A O 1
ATOM 713 N N . SER A 1 102 ? -4.103 -14.739 27.346 1.00 12.89 119 SER A N 1
ATOM 714 C CA . SER A 1 102 ? -5.122 -14.844 28.393 1.00 12.68 119 SER A CA 1
ATOM 715 C C . SER A 1 102 ? -5.425 -13.462 28.984 1.00 11.88 119 SER A C 1
ATOM 716 O O . SER A 1 102 ? -6.597 -13.141 29.221 1.00 13.33 119 SER A O 1
ATOM 719 N N . PHE A 1 103 ? -4.461 -12.598 29.134 1.00 12.70 120 PHE A N 1
ATOM 720 C CA . PHE A 1 103 ? -4.717 -11.297 29.652 1.00 11.53 120 PHE A CA 1
ATOM 721 C C . PHE A 1 103 ? -5.664 -10.512 28.741 1.00 12.37 120 PHE A C 1
ATOM 722 O O . PHE A 1 103 ? -6.656 -9.864 29.165 1.00 10.39 120 PHE A O 1
ATOM 730 N N . LEU A 1 104 ? -5.333 -10.561 27.458 1.00 10.44 121 LEU A N 1
ATOM 731 C CA . LEU A 1 104 ? -6.131 -9.814 26.502 1.00 9.83 121 LEU A CA 1
ATOM 732 C C . LEU A 1 104 ? -7.572 -10.303 26.422 1.00 10.21 121 LEU A C 1
ATOM 733 O O . LEU A 1 104 ? -8.506 -9.497 26.408 1.00 10.13 121 LEU A O 1
ATOM 738 N N . ILE A 1 105 ? -7.784 -11.601 26.379 1.00 9.40 122 ILE A N 1
ATOM 739 C CA . ILE A 1 105 ? -9.144 -12.111 26.278 1.00 10.93 122 ILE A CA 1
ATOM 740 C C . ILE A 1 105 ? -9.907 -11.777 27.559 1.00 10.89 122 ILE A C 1
ATOM 741 O O . ILE A 1 105 ? -11.054 -11.338 27.473 1.00 9.65 122 ILE A O 1
ATOM 746 N N . LYS A 1 106 ? -9.322 -12.042 28.704 1.00 10.69 123 LYS A N 1
ATOM 747 C CA . LYS A 1 106 ? -10.054 -11.825 29.983 1.00 12.88 123 LYS A CA 1
ATOM 748 C C . LYS A 1 106 ? -10.423 -10.350 30.117 1.00 11.73 123 LYS A C 1
ATOM 749 O O . LYS A 1 106 ? -11.551 -10.010 30.447 1.00 10.75 123 LYS A O 1
ATOM 755 N N . ASN A 1 107 ? -9.461 -9.420 29.823 1.00 10.76 124 ASN A N 1
ATOM 756 C CA . ASN A 1 107 ? -9.702 -8.022 30.044 1.00 10.22 124 ASN A CA 1
ATOM 757 C C . ASN A 1 107 ? -10.663 -7.445 28.998 1.00 9.75 124 ASN A C 1
ATOM 758 O O . ASN A 1 107 ? -11.488 -6.595 29.339 1.00 11.04 124 ASN A O 1
ATOM 763 N N . ALA A 1 108 ? -10.549 -7.880 27.736 1.00 9.05 125 ALA A N 1
ATOM 764 C CA . ALA A 1 108 ? -11.522 -7.474 26.715 1.00 10.51 125 ALA A CA 1
ATOM 765 C C . ALA A 1 108 ? -12.959 -7.885 27.170 1.00 10.73 125 ALA A C 1
ATOM 766 O O . ALA A 1 108 ? -13.872 -7.088 27.128 1.00 11.08 125 ALA A O 1
ATOM 768 N N . THR A 1 109 ? -13.039 -9.123 27.636 1.00 10.57 126 THR A N 1
ATOM 769 C CA . THR A 1 109 ? -14.347 -9.660 28.026 1.00 10.30 126 THR A CA 1
ATOM 770 C C . THR A 1 109 ? -14.893 -8.836 29.219 1.00 11.41 126 THR A C 1
ATOM 771 O O . THR A 1 109 ? -16.106 -8.485 29.245 1.00 12.19 126 THR A O 1
ATOM 775 N N . GLN A 1 110 ? -14.064 -8.588 30.211 1.00 11.60 127 GLN A N 1
ATOM 776 C CA . GLN A 1 110 ? -14.536 -7.880 31.405 1.00 12.72 127 GLN A CA 1
ATOM 777 C C . GLN A 1 110 ? -15.000 -6.516 30.981 1.00 12.61 127 GLN A C 1
ATOM 778 O O . GLN A 1 110 ? -15.990 -6.002 31.542 1.00 14.11 127 GLN A O 1
ATOM 784 N N . ALA A 1 111 ? -14.331 -5.903 29.972 1.00 12.24 128 ALA A N 1
ATOM 785 C CA . ALA A 1 111 ? -14.711 -4.613 29.455 1.00 14.31 128 ALA A CA 1
ATOM 786 C C . ALA A 1 111 ? -15.861 -4.662 28.524 1.00 15.08 128 ALA A C 1
ATOM 787 O O . ALA A 1 111 ? -16.270 -3.629 27.973 1.00 19.30 128 ALA A O 1
ATOM 789 N N . GLY A 1 112 ? -16.393 -5.823 28.230 1.00 12.61 129 GLY A N 1
ATOM 790 C CA . GLY A 1 112 ? -17.555 -5.875 27.414 1.00 13.73 129 GLY A CA 1
ATOM 791 C C . GLY A 1 112 ? -17.366 -5.955 25.934 1.00 14.07 129 GLY A C 1
ATOM 792 O O . GLY A 1 112 ? -18.307 -5.701 25.165 1.00 19.49 129 GLY A O 1
ATOM 793 N N . MET A 1 113 ? -16.188 -6.267 25.478 1.00 13.01 130 MET A N 1
ATOM 794 C CA . MET A 1 113 ? -15.956 -6.212 24.075 1.00 14.83 130 MET A CA 1
ATOM 795 C C . MET A 1 113 ? -15.466 -7.565 23.558 1.00 12.76 130 MET A C 1
ATOM 796 O O . MET A 1 113 ? -14.685 -8.254 24.212 1.00 14.53 130 MET A O 1
ATOM 801 N N . PRO A 1 114 ? -15.895 -7.928 22.354 1.00 10.65 131 PRO A N 1
ATOM 802 C CA . PRO A 1 114 ? -15.501 -9.192 21.776 1.00 11.20 131 PRO A CA 1
ATOM 803 C C . PRO A 1 114 ? -14.083 -9.103 21.243 1.00 11.78 131 PRO A C 1
ATOM 804 O O . PRO A 1 114 ? -13.588 -8.027 20.930 1.00 11.22 131 PRO A O 1
ATOM 808 N N . VAL A 1 115 ? -13.475 -10.259 21.056 1.00 10.25 132 VAL A N 1
ATOM 809 C CA . VAL A 1 115 ? -12.156 -10.393 20.505 1.00 10.60 132 VAL A CA 1
ATOM 810 C C . VAL A 1 115 ? -12.244 -11.147 19.180 1.00 10.65 132 VAL A C 1
ATOM 811 O O . VAL A 1 115 ? -12.783 -12.278 19.092 1.00 11.25 132 VAL A O 1
ATOM 815 N N . PHE A 1 116 ? -11.690 -10.561 18.147 1.00 10.18 133 PHE A N 1
ATOM 816 C CA . PHE A 1 116 ? -11.520 -11.147 16.830 1.00 11.52 133 PHE A CA 1
ATOM 817 C C . PHE A 1 116 ? -10.055 -11.525 16.741 1.00 12.72 133 PHE A C 1
ATOM 818 O O . PHE A 1 116 ? -9.179 -10.677 16.833 1.00 12.04 133 PHE A O 1
ATOM 826 N N . ALA A 1 117 ? -9.769 -12.840 16.568 1.00 12.94 134 ALA A N 1
ATOM 827 C CA . ALA A 1 117 ? -8.489 -13.498 16.847 1.00 14.65 134 ALA A CA 1
ATOM 828 C C . ALA A 1 117 ? -7.902 -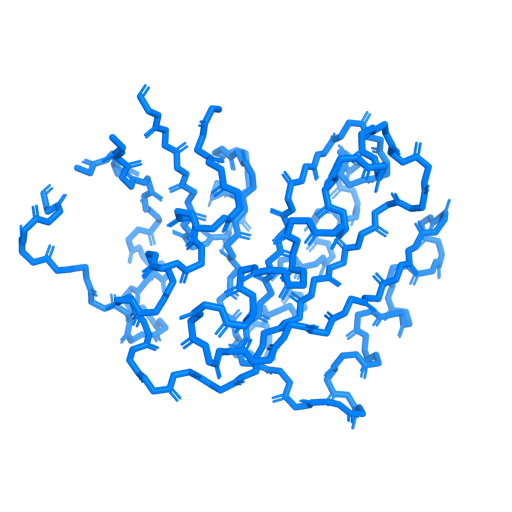14.221 15.646 1.00 13.32 134 ALA A C 1
ATOM 829 O O . ALA A 1 117 ? -8.605 -14.505 14.735 1.00 15.08 134 ALA A O 1
ATOM 831 N N . PRO A 1 118 ? -6.609 -14.526 15.759 1.00 14.49 135 PRO A N 1
ATOM 832 C CA . PRO A 1 118 ? -5.968 -15.103 14.578 1.00 15.80 135 PRO A CA 1
ATOM 833 C C . PRO A 1 118 ? -6.035 -16.614 14.517 1.00 18.84 135 PRO A C 1
ATOM 834 O O . PRO A 1 118 ? -5.590 -17.180 13.491 1.00 20.74 135 PRO A O 1
ATOM 838 N N . SER A 1 119 ? -6.437 -17.303 15.568 1.00 17.69 136 SER A N 1
ATOM 839 C CA . SER A 1 119 ? -6.451 -18.804 15.537 1.00 19.72 136 SER A CA 1
ATOM 840 C C . SER A 1 119 ? -7.457 -19.311 16.508 1.00 19.29 136 SER A C 1
ATOM 841 O O . SER A 1 119 ? -7.922 -18.562 17.401 1.00 17.53 136 SER A O 1
ATOM 844 N N . GLU A 1 120 ? -7.847 -20.586 16.374 1.00 20.05 137 GLU A N 1
ATOM 845 C CA . GLU A 1 120 ? -8.835 -21.206 17.232 1.00 21.50 137 GLU A CA 1
ATOM 846 C C . GLU A 1 120 ? -8.414 -21.388 18.689 1.00 18.21 137 GLU A C 1
ATOM 847 O O . GLU A 1 120 ? -9.265 -21.522 19.602 1.00 18.65 137 GLU A O 1
ATOM 853 N N . THR A 1 121 ? -7.100 -21.350 18.974 1.00 18.55 138 THR A N 1
ATOM 854 C CA . THR A 1 121 ? -6.623 -21.404 20.353 1.00 19.28 138 THR A CA 1
ATOM 855 C C . THR A 1 121 ? -7.267 -20.260 21.190 1.00 16.58 138 THR A C 1
ATOM 856 O O . THR A 1 121 ? -7.599 -20.390 22.335 1.00 17.06 138 THR A O 1
ATOM 860 N N . TRP A 1 122 ? -7.417 -19.124 20.525 1.00 16.15 139 TRP A N 1
ATOM 861 C CA . TRP A 1 122 ? -8.009 -17.970 21.176 1.00 15.02 139 TRP A CA 1
ATOM 862 C C . TRP A 1 122 ? -9.488 -18.219 21.457 1.00 12.55 139 TRP A C 1
ATOM 863 O O . TRP A 1 122 ? -9.947 -17.857 22.552 1.00 13.90 139 TRP A O 1
ATOM 874 N N . LEU A 1 123 ? -10.188 -18.803 20.490 1.00 14.45 140 LEU A N 1
ATOM 875 C CA . LEU A 1 123 ? -11.624 -19.103 20.706 1.00 14.82 140 LEU A CA 1
ATOM 876 C C . LEU A 1 123 ? -11.813 -20.032 21.916 1.00 15.51 140 LEU A C 1
ATOM 877 O O . LEU A 1 123 ? -12.734 -19.865 22.737 1.00 14.80 140 LEU A O 1
ATOM 882 N N . LYS A 1 124 ? -10.976 -21.072 22.022 1.00 16.57 141 LYS A N 1
ATOM 883 C CA . LYS A 1 124 ? -11.105 -21.963 23.193 1.00 17.56 141 LYS A CA 1
ATOM 884 C C . LYS A 1 124 ? -10.977 -21.307 24.567 1.00 16.89 141 LYS A C 1
ATOM 885 O O . LYS A 1 124 ? -11.527 -21.767 25.606 1.00 16.55 141 LYS A O 1
ATOM 891 N N . GLU A 1 125 ? -10.252 -20.200 24.599 1.00 14.35 142 GLU A N 1
ATOM 892 C CA . GLU A 1 125 ? -10.019 -19.412 25.762 1.00 16.47 142 GLU A CA 1
ATOM 893 C C . GLU A 1 125 ? -10.959 -18.202 25.920 1.00 13.95 142 GLU A C 1
ATOM 894 O O . GLU A 1 125 ? -10.825 -17.480 26.915 1.00 16.73 142 GLU A O 1
ATOM 900 N N . GLY A 1 126 ? -11.964 -18.099 25.053 1.00 12.45 143 GLY A N 1
ATOM 901 C CA . GLY A 1 126 ? -12.975 -17.079 25.163 1.00 12.29 143 GLY A CA 1
ATOM 902 C C . GLY A 1 126 ? -13.019 -15.994 24.102 1.00 12.40 143 GLY A C 1
ATOM 903 O O . GLY A 1 126 ? -13.892 -15.102 24.177 1.00 12.65 143 GLY A O 1
ATOM 904 N N . ALA A 1 127 ? -12.134 -16.039 23.112 1.00 12.25 144 ALA A N 1
ATOM 905 C CA . ALA A 1 127 ? -12.330 -15.137 21.978 1.00 11.74 144 ALA A CA 1
ATOM 906 C C . ALA A 1 127 ? -13.540 -15.468 21.178 1.00 11.99 144 ALA A C 1
ATOM 907 O O . ALA A 1 127 ? -14.054 -16.576 21.302 1.00 12.67 144 ALA A O 1
ATOM 909 N N . CYS A 1 128 ? -14.034 -14.597 20.332 1.00 11.91 145 CYS A N 1
ATOM 910 C CA . CYS A 1 128 ? -15.364 -14.706 19.717 1.00 12.56 145 CYS A CA 1
ATOM 911 C C . CYS A 1 128 ? -15.296 -15.327 18.326 1.00 13.91 145 CYS A C 1
ATOM 912 O O . CYS A 1 128 ? -16.065 -16.241 17.985 1.00 13.24 145 CYS A O 1
ATOM 915 N N . VAL A 1 129 ? -14.421 -14.788 17.498 1.00 12.40 146 VAL A N 1
ATOM 916 C CA . VAL A 1 129 ? -14.402 -15.144 16.059 1.00 13.18 146 VAL A CA 1
ATOM 917 C C . VAL A 1 129 ? -13.002 -15.244 15.565 1.00 12.70 146 VAL A C 1
ATOM 918 O O . VAL A 1 129 ? -12.141 -14.429 15.905 1.00 14.46 146 VAL A O 1
ATOM 922 N N . THR A 1 130 ? -12.785 -16.214 14.657 1.00 14.77 147 THR A N 1
ATOM 923 C CA . THR A 1 130 ? -11.612 -16.254 13.787 1.00 14.69 147 THR A CA 1
ATOM 924 C C . THR A 1 130 ? -12.081 -16.692 12.387 1.00 15.02 147 THR A C 1
ATOM 925 O O . THR A 1 130 ? -13.252 -16.672 12.078 1.00 14.83 147 THR A O 1
ATOM 929 N N . TRP A 1 131 ? -11.078 -16.976 11.541 1.00 17.14 148 TRP A N 1
ATOM 930 C CA . TRP A 1 131 ? -11.314 -17.048 10.069 1.00 20.02 148 TRP A CA 1
ATOM 931 C C . TRP A 1 131 ? -10.605 -18.277 9.513 1.00 24.17 148 TRP A C 1
ATOM 932 O O . TRP A 1 131 ? -9.629 -18.751 10.025 1.00 26.95 148 TRP A O 1
ATOM 943 N N . ARG A 1 132 ? -11.135 -18.788 8.419 1.00 30.27 149 ARG A N 1
ATOM 944 C CA . ARG A 1 132 ? -10.282 -19.606 7.570 1.00 34.92 149 ARG A CA 1
ATOM 945 C C . ARG A 1 132 ? -10.712 -19.408 6.125 1.00 33.44 149 ARG A C 1
ATOM 946 O O . ARG A 1 132 ? -11.821 -18.967 5.864 1.00 34.22 149 ARG A O 1
ATOM 954 N N . LYS A 1 133 ? -9.826 -19.742 5.201 1.00 40.92 150 LYS A N 1
ATOM 955 C CA . LYS A 1 133 ? -10.138 -19.623 3.774 1.00 39.06 150 LYS A CA 1
ATOM 956 C C . LYS A 1 133 ? -10.165 -21.022 3.136 1.00 41.15 150 LYS A C 1
ATOM 957 O O . LYS A 1 133 ? -9.282 -21.819 3.439 1.00 45.33 150 LYS A O 1
ATOM 963 N N . ILE A 1 138 ? -13.729 -17.926 2.033 1.00 37.78 155 ILE A N 1
ATOM 964 C CA . ILE A 1 138 ? -13.602 -17.418 3.409 1.00 37.80 155 ILE A CA 1
ATOM 965 C C . ILE A 1 138 ? -14.727 -17.921 4.301 1.00 35.23 155 ILE A C 1
ATOM 966 O O . ILE A 1 138 ? -15.894 -17.729 3.994 1.00 33.34 155 ILE A O 1
ATOM 971 N N . ARG A 1 139 ? -14.355 -18.512 5.442 1.00 33.65 156 ARG A N 1
ATOM 972 C CA . ARG A 1 139 ? -15.314 -19.109 6.362 1.00 30.41 156 ARG A CA 1
ATOM 973 C C . ARG A 1 139 ? -15.024 -18.535 7.747 1.00 27.35 156 ARG A C 1
ATOM 974 O O . ARG A 1 139 ? -13.839 -18.346 8.118 1.00 27.56 156 ARG A O 1
ATOM 982 N N . LEU A 1 140 ? -16.109 -18.232 8.441 1.00 23.30 157 LEU A N 1
ATOM 983 C CA . LEU A 1 140 ? -16.013 -17.814 9.862 1.00 22.37 157 LEU A CA 1
ATOM 984 C C . LEU A 1 140 ? -15.816 -19.035 10.740 1.00 23.98 157 LEU A C 1
ATOM 985 O O . LEU A 1 140 ? -16.193 -20.143 10.409 1.00 23.18 157 LEU A O 1
ATOM 990 N N . VAL A 1 141 ? -15.205 -18.792 11.885 1.00 19.56 158 VAL A N 1
ATOM 991 C CA . VAL A 1 141 ? -15.052 -19.783 12.937 1.00 20.33 158 VAL A CA 1
ATOM 992 C C . VAL A 1 141 ? -15.534 -19.027 14.193 1.00 19.59 158 VAL A C 1
ATOM 993 O O . VAL A 1 141 ? -15.003 -18.000 14.532 1.00 18.35 158 VAL A O 1
ATOM 997 N N . VAL A 1 142 ? -16.529 -19.562 14.870 1.00 18.73 159 VAL A N 1
ATOM 998 C CA . VAL A 1 142 ? -17.210 -18.827 15.939 1.00 17.17 159 VAL A CA 1
ATOM 999 C C . VAL A 1 142 ? -17.299 -19.616 17.245 1.00 18.92 159 VAL A C 1
ATOM 1000 O O . VAL A 1 142 ? -17.597 -20.822 17.248 1.00 20.05 159 VAL A O 1
ATOM 1004 N N . ASN A 1 143 ? -17.046 -18.933 18.365 1.00 15.70 160 ASN A N 1
ATOM 1005 C CA . ASN A 1 143 ? -17.396 -19.401 19.721 1.00 14.92 160 ASN A CA 1
ATOM 1006 C C . ASN A 1 143 ? -18.816 -18.931 20.021 1.00 13.74 160 ASN A C 1
ATOM 1007 O O . ASN A 1 143 ? -19.120 -17.758 20.350 1.00 14.74 160 ASN A O 1
ATOM 1012 N N . LYS A 1 144 ? -19.773 -19.813 19.781 1.00 16.06 161 LYS A N 1
ATOM 1013 C CA . LYS A 1 144 ? -21.136 -19.375 19.802 1.00 17.11 161 LYS A CA 1
ATOM 1014 C C . LYS A 1 144 ? -21.636 -18.904 21.180 1.00 15.04 161 LYS A C 1
ATOM 1015 O O . LYS A 1 144 ? -22.365 -17.946 21.276 1.00 16.96 161 LYS A O 1
ATOM 1021 N N . ALA A 1 145 ? -21.104 -19.499 22.263 1.00 15.15 162 ALA A N 1
ATOM 1022 C CA . ALA A 1 145 ? -21.469 -19.061 23.574 1.00 15.59 162 ALA A CA 1
ATOM 1023 C C . ALA A 1 145 ? -21.104 -17.616 23.876 1.00 14.43 162 ALA A C 1
ATOM 1024 O O . ALA A 1 145 ? -21.884 -16.856 24.406 1.00 14.86 162 ALA A O 1
ATOM 1026 N N . VAL A 1 146 ? -19.911 -17.217 23.380 1.00 14.19 163 VAL A N 1
ATOM 1027 C CA . VAL A 1 146 ? -19.511 -15.810 23.564 1.00 15.68 163 VAL A CA 1
ATOM 1028 C C . VAL A 1 146 ? -20.237 -14.923 22.628 1.00 15.73 163 VAL A C 1
ATOM 1029 O O . VAL A 1 146 ? -20.687 -13.882 23.027 1.00 14.36 163 VAL A O 1
ATOM 1033 N N . ALA A 1 147 ? -20.383 -15.337 21.360 1.00 15.38 164 ALA A N 1
ATOM 1034 C CA . ALA A 1 147 ? -21.224 -14.506 20.435 1.00 16.31 164 ALA A CA 1
ATOM 1035 C C . ALA A 1 147 ? -22.603 -14.220 20.909 1.00 15.84 164 ALA A C 1
ATOM 1036 O O . ALA A 1 147 ? -23.079 -13.107 20.916 1.00 17.86 164 ALA A O 1
ATOM 1038 N N . GLU A 1 148 ? -23.252 -15.251 21.436 1.00 17.33 165 GLU A N 1
ATOM 1039 C CA . GLU A 1 148 ? -24.560 -15.093 21.962 1.00 19.91 165 GLU A CA 1
ATOM 1040 C C . GLU A 1 148 ? -24.599 -14.086 23.119 1.00 19.16 165 GLU A C 1
ATOM 1041 O O . GLU A 1 148 ? -25.394 -13.162 23.126 1.00 20.03 165 GLU A O 1
ATOM 1047 N N . ALA A 1 149 ? -23.703 -14.241 24.089 1.00 18.81 166 ALA A N 1
ATOM 1048 C CA . ALA A 1 149 ? -23.674 -13.278 25.191 1.00 18.58 166 ALA A CA 1
ATOM 1049 C C . ALA A 1 149 ? -23.314 -11.824 24.754 1.00 21.06 166 ALA A C 1
ATOM 1050 O O . ALA A 1 149 ? -23.784 -10.843 25.338 1.00 22.80 166 ALA A O 1
ATOM 1052 N N . MET A 1 150 ? -22.467 -11.691 23.732 1.00 18.62 167 MET A N 1
ATOM 1053 C CA . MET A 1 150 ? -22.057 -10.377 23.239 1.00 19.48 167 MET A CA 1
ATOM 1054 C C . MET A 1 150 ? -23.078 -9.744 22.265 1.00 20.68 167 MET A C 1
ATOM 1055 O O . MET A 1 150 ? -22.813 -8.688 21.743 1.00 25.11 167 MET A O 1
ATOM 1060 N N . GLY A 1 151 ? -24.207 -10.406 22.047 1.00 21.32 168 GLY A N 1
ATOM 1061 C CA . GLY A 1 151 ? -25.234 -9.907 21.148 1.00 22.73 168 GLY A CA 1
ATOM 1062 C C . GLY A 1 151 ? -24.856 -9.941 19.708 1.00 23.54 168 GLY A C 1
ATOM 1063 O O . GLY A 1 151 ? -25.423 -9.152 18.918 1.00 29.02 168 GLY A O 1
ATOM 1064 N N . ILE A 1 152 ? -23.966 -10.848 19.299 1.00 20.24 169 ILE A N 1
ATOM 1065 C CA . ILE A 1 152 ? -23.497 -10.921 17.929 1.00 22.86 169 ILE A CA 1
ATOM 1066 C C . ILE A 1 152 ? -24.181 -12.029 17.167 1.00 23.50 169 ILE A C 1
ATOM 1067 O O . ILE A 1 152 ? -24.028 -13.265 17.455 1.00 25.14 169 ILE A O 1
ATOM 1072 N N . THR A 1 153 ? -24.889 -11.596 16.131 1.00 25.71 170 THR A N 1
ATOM 1073 C CA . THR A 1 153 ? -25.617 -12.536 15.302 1.00 27.82 170 THR A CA 1
ATOM 1074 C C . THR A 1 153 ? -24.799 -12.793 14.028 1.00 23.99 170 THR A C 1
ATOM 1075 O O . THR A 1 153 ? -24.260 -11.869 13.417 1.00 24.20 170 THR A O 1
ATOM 1079 N N . ILE A 1 154 ? -24.669 -14.063 13.669 1.00 22.55 171 ILE A N 1
ATOM 1080 C CA . ILE A 1 154 ? -23.951 -14.437 12.457 1.00 24.60 171 ILE A CA 1
ATOM 1081 C C . ILE A 1 154 ? -24.950 -14.335 11.319 1.00 26.03 171 ILE A C 1
ATOM 1082 O O . ILE A 1 154 ? -26.026 -14.919 11.418 1.00 23.96 171 ILE A O 1
ATOM 1087 N N . PRO A 1 155 ? -24.601 -13.611 10.253 1.00 26.10 172 PRO A N 1
ATOM 1088 C CA . PRO A 1 155 ? -25.500 -13.525 9.111 1.00 26.63 172 PRO A CA 1
ATOM 1089 C C . PRO A 1 155 ? -25.817 -14.881 8.559 1.00 25.32 172 PRO A C 1
ATOM 1090 O O . PRO A 1 155 ? -24.937 -15.721 8.444 1.00 25.54 172 PRO A O 1
ATOM 1094 N N . ALA A 1 156 ? -27.088 -15.069 8.192 1.00 29.32 173 ALA A N 1
ATOM 1095 C CA . ALA A 1 156 ? -27.543 -16.355 7.631 1.00 32.07 173 ALA A CA 1
ATOM 1096 C C . ALA A 1 156 ? -26.694 -16.777 6.462 1.00 31.51 173 ALA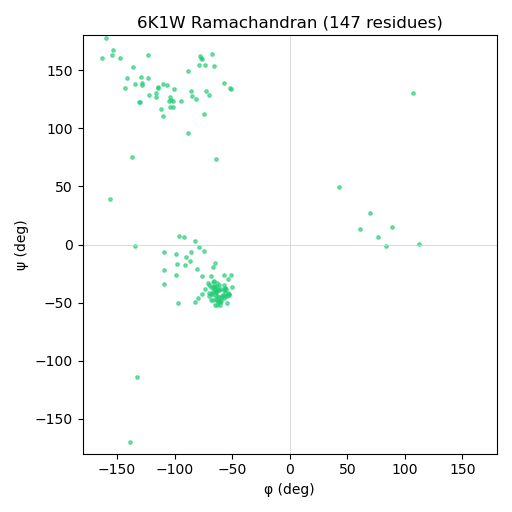 A C 1
ATOM 1097 O O . ALA A 1 156 ? -26.327 -17.946 6.344 1.00 35.73 173 ALA A O 1
ATOM 1099 N N . LYS A 1 157 ? -26.360 -15.817 5.604 1.00 33.11 174 LYS A N 1
ATOM 1100 C CA . LYS A 1 157 ? -25.429 -16.061 4.489 1.00 38.27 174 LYS A CA 1
ATOM 1101 C C . LYS A 1 157 ? -24.080 -16.713 4.820 1.00 37.41 174 LYS A C 1
ATOM 1102 O O . LYS A 1 157 ? -23.491 -17.323 3.922 1.00 34.14 174 LYS A O 1
ATOM 1108 N N . TYR A 1 158 ? -23.560 -16.565 6.061 1.00 33.30 175 TYR A N 1
ATOM 1109 C CA . TYR A 1 158 ? -22.282 -17.223 6.479 1.00 33.00 175 TYR A CA 1
ATOM 1110 C C . TYR A 1 158 ? -22.535 -18.489 7.267 1.00 28.05 175 TYR A C 1
ATOM 1111 O O . TYR A 1 158 ? -21.641 -19.254 7.516 1.00 28.96 175 TYR A O 1
ATOM 1120 N N . GLN A 1 159 ? -23.798 -18.746 7.617 1.00 32.82 176 GLN A N 1
ATOM 1121 C CA . GLN A 1 159 ? -24.109 -19.787 8.603 1.00 30.04 176 GLN A CA 1
ATOM 1122 C C . GLN A 1 159 ? -23.710 -21.173 8.131 1.00 31.21 176 GLN A C 1
ATOM 1123 O O . GLN A 1 159 ? -23.048 -21.920 8.858 1.00 32.74 176 GLN A O 1
ATOM 1129 N N . THR A 1 162 ? -19.733 -21.721 8.237 1.00 30.36 179 THR A N 1
ATOM 1130 C CA . THR A 1 162 ? -19.138 -21.383 9.550 1.00 30.62 179 THR A CA 1
ATOM 1131 C C . THR A 1 162 ? -18.715 -22.637 10.322 1.00 31.10 179 THR A C 1
ATOM 1132 O O . THR A 1 162 ? -19.489 -23.632 10.420 1.00 33.51 179 THR A O 1
ATOM 1136 N N . ALA A 1 163 ? -17.474 -22.630 10.828 1.00 33.34 180 ALA A N 1
ATOM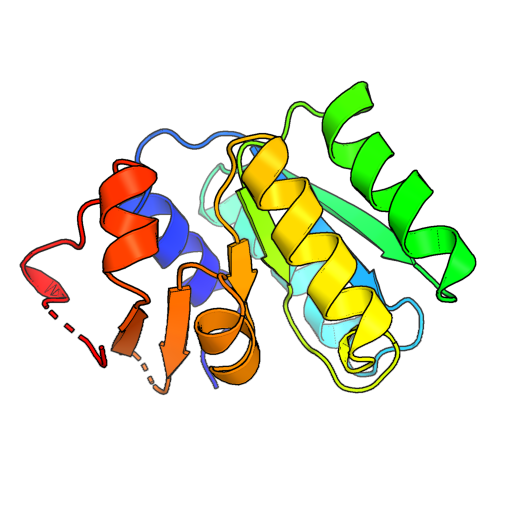 1137 C CA . ALA A 1 163 ? -16.994 -23.631 11.803 1.00 31.12 180 ALA A CA 1
ATOM 1138 C C . ALA A 1 163 ? -17.347 -23.224 13.229 1.00 34.39 180 ALA A C 1
ATOM 1139 O O . ALA A 1 163 ? -17.095 -22.075 13.609 1.00 33.48 180 ALA A O 1
ATOM 1141 N N . PHE A 1 164 ? -17.901 -24.138 14.040 1.00 31.23 181 PHE A N 1
ATOM 1142 C CA . PHE A 1 164 ? -18.289 -23.790 15.405 1.00 33.60 181 PHE A CA 1
ATOM 1143 C C . PHE A 1 164 ? -17.479 -24.552 16.473 1.00 37.89 181 PHE A C 1
ATOM 1144 O O . PHE A 1 164 ? -16.911 -23.929 17.401 1.00 38.29 181 PHE A O 1
#

Solvent-accessible surface area: 7255 Å² total; per-residue (Å²): 182,16,54,14,64,56,12,0,84,10,0,89,58,6,47,113,75,13,42,81,0,0,0,0,1,5,100,117,10,80,90,90,132,92,21,27,56,32,2,133,148,0,22,84,54,9,66,2,124,16,17,53,8,39,0,43,45,81,156,63,2,28,74,55,3,128,34,1,53,181,60,62,106,15,57,0,1,0,0,25,35,54,95,34,14,1,33,81,63,53,0,26,55,50,0,6,139,23,0,64,138,50,51,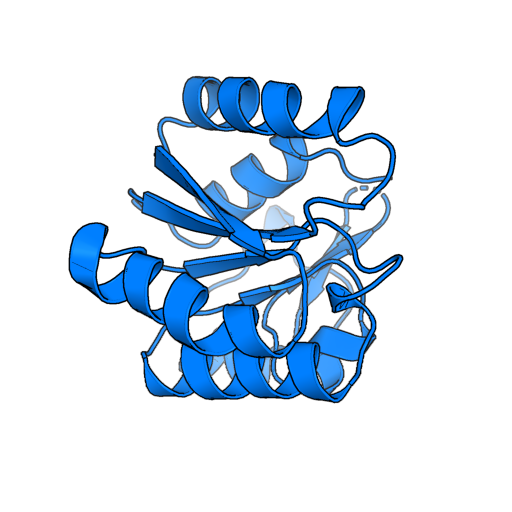8,4,3,0,0,35,31,75,57,0,12,169,78,20,0,0,0,2,28,102,121,81,105,2,6,0,32,104,75,31,2,124,92,45,64,11,105,24,30,94,163,55,113,37,14,119

Nearest PDB structures (foldseek):
  6k1w-assembly1_A  TM=1.007E+00  e=1.603E-30  Rhodothermus marinus DSM 4252
  8wxm-assembly1_A  TM=9.868E-01  e=4.280E-27  Rhodothermus marinus DSM 4252
  6k1x-assembly1_A  TM=9.886E-01  e=7.588E-27  Rhodothermus marinus DSM 4252
  8wgk-assembly1_A  TM=1.003E+00  e=3.724E-26  Rhodothermus marinus DSM 4252
  6hnk-assembly1_A  TM=8.054E-01  e=1.880E-06  Clostridioides difficile 630

Foldseek 3Di:
DQAPLNLVVQVCVFDPPFAEEEEEAEPPDPCPVVHPVSNVVSCVVRNHHYHYQYDHAQVVLVVSVVCCCVPPVHQAYEYADCPPRNVPPVSLLVVQVVCVVVLHAYEYDDCVSLVSHHAWYADPHAIDGNVVNCVVSVTDRDPVRPHHD

Sequence (149 aa):
EVTPIQQLFLIKELKPGIARIGVIWDKNAANRDEVLPQLQRASAATGIKVVVAEVASLQEVAPQFRTLLRDHQVEALWVLEESGLLGQAAARSFLIKNATQAGMPVFAPSETWLKEGACVTWRKIRLVVNKAVAEAMGITIPAKYQTAF

Organism: Rhodothermus marinus (strain ATCC 43812 / DSM 4252 / R-10) (NCBI:txid518766)

Secondary structure (DSSP, 8-state):
---HHHHHHHHHHHSTT--EEEEEEETT-TTHHHHHHHHHHHHHHH--EEEEEEESSGGGHHHHHHHHHHHH--S-EE----SSGGGSHHHHHHHHHHHHHTT--EE-SSHHHHHTT--EEEE--EEEE-HHHHHHTTPPPPGGG--B-

InterPro domains:
  IPR007487 ABC transporter, tyrosine-binding protein-like [PF04392] (32-147)
  IPR007487 ABC transporter, tyrosine-binding protein-like [PTHR35271] (31-152)